Protein AF-A0A2Z6DR80-F1 (afdb_monomer)

Solvent-accessible surface area (backbone atoms only — not comparable to full-atom values): 5304 Å² total; per-residue (Å²): 112,48,61,50,31,75,91,74,31,87,62,40,71,59,52,51,50,58,40,48,41,78,43,68,41,91,54,64,51,45,41,36,27,69,37,48,27,30,34,43,35,34,59,50,98,84,73,43,80,46,78,42,83,45,38,53,78,39,74,48,75,44,62,50,69,46,51,31,28,35,47,74,74,42,84,39,31,30,35,41,57,72,82,88,82,72,77,86,81,72,80,128

Radius of gyration: 14.24 Å; Cα contacts (8 Å, |Δi|>4): 181; chains: 1; bounding box: 32×46×28 Å

Sequence (92 aa):
MLDLCPEKVENYEEKLKNFYTEHIHQDEEIRYCLEGSGYFDVRDKDDRWIRILIKAGDLIILPAGIYHRFTLASAIMLLCTEKWTQSQNNTV

Foldseek 3Di:
DDKQAPVPDDVSVVVQVVQQPWDFAQAKWKKAWQAAKKWKWWQDPVRDTDIDIDGHGDIDIHGHGTTIGMHGPDNITDIDTDDPDDDPPPDD

Structure (mmCIF, N/CA/C/O backbone):
data_AF-A0A2Z6DR80-F1
#
_entry.id   AF-A0A2Z6DR80-F1
#
loop_
_atom_site.group_PDB
_atom_site.id
_atom_site.type_symbol
_atom_site.label_atom_id
_atom_site.label_alt_id
_atom_site.label_comp_id
_atom_site.label_asym_id
_atom_site.label_entity_id
_atom_site.label_seq_id
_atom_site.pdbx_PDB_ins_code
_atom_site.Cartn_x
_atom_site.Cartn_y
_atom_site.Cartn_z
_atom_site.occupancy
_atom_site.B_iso_or_equiv
_atom_site.auth_seq_id
_atom_site.auth_comp_id
_atom_site.auth_asym_id
_atom_site.auth_atom_id
_atom_site.pdbx_PDB_model_num
ATOM 1 N N . MET A 1 1 ? 4.577 12.920 -8.853 1.00 73.31 1 MET A N 1
ATOM 2 C CA . MET A 1 1 ? 4.885 11.580 -9.391 1.00 73.31 1 MET A CA 1
ATOM 3 C C . MET A 1 1 ? 5.972 10.981 -8.521 1.00 73.31 1 MET A C 1
ATOM 5 O O . MET A 1 1 ? 6.963 11.660 -8.282 1.00 73.31 1 MET A O 1
ATOM 9 N N . LEU A 1 2 ? 5.744 9.785 -7.987 1.00 81.56 2 LEU A N 1
ATOM 10 C CA . LEU A 1 2 ? 6.666 9.054 -7.125 1.00 81.56 2 LEU A CA 1
ATOM 11 C C . LEU A 1 2 ? 7.101 7.784 -7.866 1.00 81.56 2 LEU A C 1
ATOM 13 O O . LEU A 1 2 ? 6.288 6.888 -8.071 1.00 81.56 2 LEU A O 1
ATOM 17 N N . ASP A 1 3 ? 8.358 7.736 -8.298 1.00 86.69 3 ASP A N 1
ATOM 18 C CA . ASP A 1 3 ? 8.955 6.589 -8.995 1.00 86.69 3 ASP A CA 1
ATOM 19 C C . ASP A 1 3 ? 9.752 5.771 -7.979 1.00 86.69 3 ASP A C 1
ATOM 21 O O . ASP A 1 3 ? 10.857 6.157 -7.619 1.00 86.69 3 ASP A O 1
ATOM 25 N N . LEU A 1 4 ? 9.168 4.699 -7.442 1.00 83.94 4 LEU A N 1
ATOM 26 C CA . LEU A 1 4 ? 9.827 3.824 -6.478 1.00 83.94 4 LEU A CA 1
ATOM 27 C C . LEU A 1 4 ? 10.666 2.793 -7.225 1.00 83.94 4 LEU A C 1
ATOM 29 O O . LEU A 1 4 ? 10.206 1.694 -7.525 1.00 83.94 4 LEU A O 1
ATOM 33 N N . CYS A 1 5 ? 11.911 3.168 -7.497 1.00 85.31 5 CYS A N 1
ATOM 34 C CA . CYS A 1 5 ? 12.945 2.308 -8.051 1.00 85.31 5 CYS A CA 1
ATOM 35 C C . CYS A 1 5 ? 14.245 2.517 -7.251 1.00 85.31 5 CYS A C 1
ATOM 37 O O . CYS A 1 5 ? 14.603 3.678 -7.012 1.00 85.31 5 CYS A O 1
ATOM 39 N N . PRO A 1 6 ? 14.974 1.446 -6.865 1.00 80.25 6 PRO A N 1
ATOM 40 C CA . PRO A 1 6 ? 16.206 1.556 -6.077 1.00 80.25 6 PRO A CA 1
ATOM 41 C C . PRO A 1 6 ? 17.239 2.523 -6.667 1.00 80.25 6 PRO A C 1
ATOM 43 O O . PRO A 1 6 ? 17.930 3.219 -5.932 1.00 80.25 6 PRO A O 1
ATOM 46 N N . GLU A 1 7 ? 17.320 2.593 -7.997 1.00 82.62 7 GLU A N 1
ATOM 47 C CA . GLU A 1 7 ? 18.297 3.419 -8.718 1.00 82.62 7 GLU A CA 1
ATOM 48 C C . GLU A 1 7 ? 17.867 4.886 -8.864 1.00 82.62 7 GLU A C 1
ATOM 50 O O . GLU A 1 7 ? 18.692 5.745 -9.167 1.00 82.62 7 GLU A O 1
ATOM 55 N N . LYS A 1 8 ? 16.578 5.188 -8.670 1.00 79.19 8 LYS A N 1
ATOM 56 C CA . LYS A 1 8 ? 15.997 6.511 -8.951 1.00 79.19 8 LYS A CA 1
ATOM 57 C C . LYS A 1 8 ? 15.628 7.303 -7.699 1.00 79.19 8 LYS A C 1
ATOM 59 O O . LYS A 1 8 ? 15.307 8.485 -7.801 1.00 79.19 8 LYS A O 1
ATOM 64 N N . VAL A 1 9 ? 15.643 6.670 -6.526 1.00 81.69 9 VAL A N 1
ATOM 65 C CA . VAL A 1 9 ? 15.192 7.277 -5.269 1.00 81.69 9 VAL A CA 1
ATOM 66 C C . VAL A 1 9 ? 16.330 7.345 -4.266 1.00 81.69 9 VAL A C 1
ATOM 68 O O . VAL A 1 9 ? 16.786 6.331 -3.747 1.00 81.69 9 VAL A O 1
ATOM 71 N N . GLU A 1 10 ? 16.716 8.562 -3.892 1.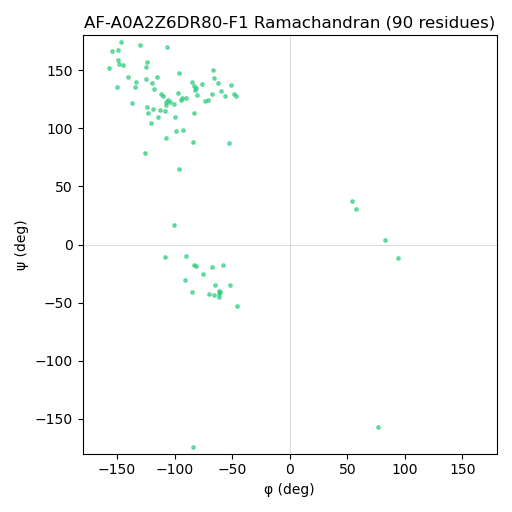00 85.56 10 GLU A N 1
ATOM 72 C CA . GLU A 1 10 ? 17.576 8.767 -2.727 1.00 85.56 10 GLU A CA 1
ATOM 73 C C . GLU A 1 10 ? 16.885 8.280 -1.448 1.00 85.56 10 GLU A C 1
ATOM 75 O O . GLU A 1 10 ? 15.681 8.508 -1.247 1.00 85.56 10 GLU A O 1
ATOM 80 N N . ASN A 1 11 ? 17.664 7.628 -0.583 1.00 86.44 11 ASN A N 1
ATOM 81 C CA . ASN A 1 11 ? 17.215 6.989 0.655 1.00 86.44 11 ASN A CA 1
ATOM 82 C C . ASN A 1 11 ? 16.061 5.997 0.432 1.00 86.44 11 ASN A C 1
ATOM 84 O O . ASN A 1 11 ? 15.144 5.908 1.249 1.00 86.44 11 ASN A O 1
ATOM 88 N N . TYR A 1 12 ? 16.098 5.256 -0.681 1.00 85.12 12 TYR A N 1
ATOM 89 C CA . TYR A 1 12 ? 15.082 4.271 -1.063 1.00 85.12 12 TYR A CA 1
ATOM 90 C C . TYR A 1 12 ? 14.673 3.345 0.093 1.00 85.12 12 TYR A C 1
ATOM 92 O O . TYR A 1 12 ? 13.498 3.278 0.444 1.00 85.12 12 TYR A O 1
ATOM 100 N N . GLU A 1 13 ? 15.648 2.708 0.745 1.00 87.62 13 GLU A N 1
ATOM 101 C CA . GLU A 1 13 ? 15.412 1.783 1.862 1.00 87.62 13 GLU A CA 1
ATOM 102 C C . GLU A 1 13 ? 14.733 2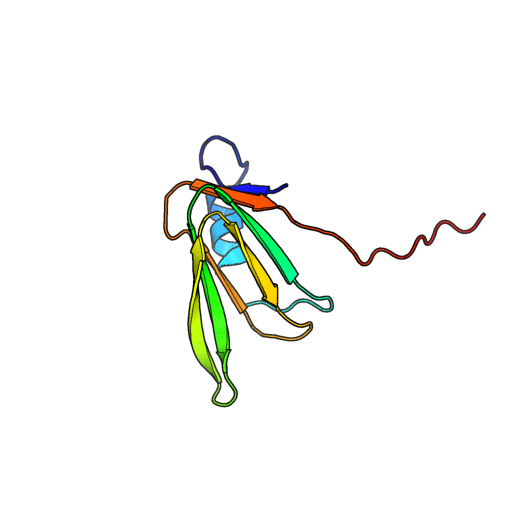.452 3.064 1.00 87.62 13 GLU A C 1
ATOM 104 O O . GLU A 1 13 ? 13.850 1.879 3.697 1.00 87.62 13 GLU A O 1
ATOM 109 N N . GLU A 1 14 ? 15.126 3.683 3.390 1.00 89.81 14 GLU A N 1
ATOM 110 C CA . GLU A 1 14 ? 14.530 4.438 4.493 1.00 89.81 14 GLU A CA 1
ATOM 111 C C . GLU A 1 14 ? 13.095 4.855 4.162 1.00 89.81 14 GLU A C 1
ATOM 113 O O . GLU A 1 14 ? 12.193 4.698 4.983 1.00 89.81 14 GLU A O 1
ATOM 118 N N . LYS A 1 15 ? 12.848 5.309 2.929 1.00 86.94 15 LYS A N 1
ATOM 119 C CA . LYS A 1 15 ? 11.499 5.633 2.455 1.00 86.94 15 LYS A CA 1
ATOM 120 C C . LYS A 1 15 ? 10.587 4.415 2.478 1.00 86.94 15 LYS A C 1
ATOM 122 O O . LYS A 1 15 ? 9.472 4.524 2.976 1.00 86.94 15 LYS A O 1
ATOM 127 N N . LEU A 1 16 ? 11.054 3.258 2.008 1.00 89.62 16 LEU A N 1
ATOM 128 C CA . LEU A 1 16 ? 10.278 2.019 2.080 1.00 89.62 16 LEU A CA 1
ATOM 129 C C . LEU A 1 16 ? 9.948 1.629 3.522 1.00 89.62 16 LEU A C 1
ATOM 131 O O . LEU A 1 16 ? 8.816 1.238 3.801 1.00 89.62 16 LEU A O 1
ATOM 135 N N . LYS A 1 17 ? 10.897 1.781 4.453 1.00 91.62 17 LYS A N 1
ATOM 136 C CA . LYS A 1 17 ? 10.638 1.560 5.884 1.00 91.62 17 LYS A CA 1
ATOM 137 C C . LYS A 1 17 ? 9.583 2.519 6.428 1.00 91.62 17 LYS A C 1
ATOM 139 O O . LYS A 1 17 ? 8.696 2.081 7.158 1.00 91.62 17 LYS A O 1
ATOM 144 N N . ASN A 1 18 ? 9.643 3.793 6.050 1.00 90.31 18 ASN A N 1
ATOM 145 C CA . ASN A 1 18 ? 8.666 4.791 6.479 1.00 90.31 18 ASN A CA 1
ATOM 146 C C . ASN A 1 18 ? 7.271 4.485 5.920 1.00 90.31 18 ASN A C 1
ATOM 148 O O . ASN A 1 18 ? 6.305 4.519 6.672 1.00 90.31 18 ASN A O 1
ATOM 152 N N . PHE A 1 19 ? 7.167 4.104 4.644 1.00 91.81 19 PHE A N 1
ATOM 153 C CA . PHE A 1 19 ? 5.890 3.710 4.044 1.00 91.81 19 PHE A CA 1
ATOM 154 C C . PHE A 1 19 ? 5.305 2.438 4.665 1.00 91.81 19 PHE A C 1
ATOM 156 O O . PHE A 1 19 ? 4.087 2.329 4.793 1.00 91.81 19 PHE A O 1
ATOM 163 N N . TYR A 1 20 ? 6.149 1.484 5.067 1.00 95.12 20 TYR A N 1
ATOM 164 C CA . TYR A 1 20 ? 5.688 0.244 5.692 1.00 95.12 20 TYR A CA 1
ATOM 165 C C . TYR A 1 20 ? 5.378 0.385 7.188 1.00 95.12 20 TYR A C 1
ATOM 167 O O . TYR A 1 20 ? 4.669 -0.444 7.764 1.00 95.12 20 TYR A O 1
ATOM 175 N N . THR A 1 21 ? 5.893 1.430 7.831 1.00 95.62 21 THR A N 1
ATOM 176 C CA . THR A 1 21 ? 5.508 1.770 9.200 1.00 95.62 21 THR A CA 1
ATOM 177 C C . THR A 1 21 ? 4.054 2.227 9.185 1.00 95.62 21 THR A C 1
ATOM 179 O O . THR A 1 21 ? 3.682 3.060 8.368 1.00 95.62 21 THR A O 1
ATOM 182 N N . GLU A 1 22 ? 3.220 1.660 10.055 1.00 95.75 22 GLU A N 1
ATOM 183 C CA . GLU A 1 22 ? 1.810 2.047 10.172 1.00 95.75 22 GLU A CA 1
ATOM 184 C C . GLU A 1 22 ? 1.691 3.550 10.454 1.00 95.75 22 GLU A C 1
ATOM 186 O O . GLU A 1 22 ? 2.326 4.073 11.372 1.00 95.75 22 GLU A O 1
ATOM 191 N N . HIS A 1 23 ? 0.893 4.244 9.645 1.00 95.12 23 HIS A N 1
ATOM 192 C CA . HIS A 1 23 ? 0.692 5.683 9.744 1.00 95.12 23 HIS A CA 1
ATOM 193 C C . HIS A 1 23 ? -0.734 6.083 9.356 1.00 95.12 23 HIS A C 1
ATOM 195 O O . HIS A 1 23 ? -1.568 5.260 8.974 1.00 95.12 23 HIS A O 1
ATOM 201 N N . ILE A 1 24 ? -1.020 7.371 9.532 1.00 94.38 24 ILE A N 1
ATOM 202 C CA . ILE A 1 24 ? -2.324 7.991 9.317 1.00 94.38 24 ILE A CA 1
ATOM 203 C C . ILE A 1 24 ? -2.118 9.359 8.668 1.00 94.38 24 ILE A C 1
ATOM 205 O O . ILE A 1 24 ? -1.164 10.077 8.984 1.00 94.38 24 ILE A O 1
ATOM 209 N N . HIS A 1 25 ? -3.028 9.729 7.776 1.00 90.69 25 HIS A N 1
ATOM 210 C CA . HIS A 1 25 ? -3.059 11.041 7.142 1.00 90.69 25 HIS A CA 1
AT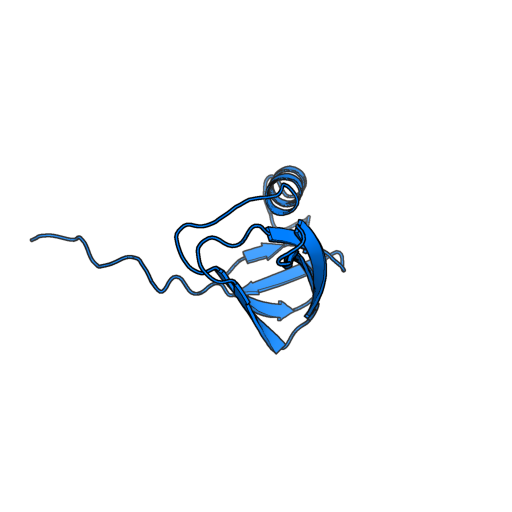OM 211 C C . HIS A 1 25 ? -4.324 11.800 7.559 1.00 90.69 25 HIS A C 1
ATOM 213 O O . HIS A 1 25 ? -5.374 11.195 7.785 1.00 90.69 25 HIS A O 1
ATOM 219 N N . GLN A 1 26 ? -4.205 13.124 7.715 1.00 92.44 26 GLN A N 1
ATOM 220 C CA . GLN A 1 26 ? -5.345 14.009 8.003 1.00 92.44 26 GLN A CA 1
ATOM 221 C C . GLN A 1 26 ? -6.212 14.255 6.764 1.00 92.44 26 GLN A C 1
ATOM 223 O O . GLN A 1 26 ? -7.400 14.531 6.899 1.00 92.44 26 GLN A O 1
ATOM 228 N N . ASP A 1 27 ? -5.614 14.123 5.583 1.00 92.50 27 ASP A N 1
ATOM 229 C CA . ASP A 1 27 ? -6.266 14.176 4.280 1.00 92.50 27 ASP A CA 1
ATOM 230 C C . ASP A 1 27 ? -6.356 12.769 3.669 1.00 92.50 27 ASP A C 1
ATOM 232 O O . ASP A 1 27 ? -5.739 11.817 4.156 1.00 92.50 27 ASP A O 1
ATOM 236 N N . GLU A 1 28 ? -7.112 12.643 2.580 1.00 91.88 28 GLU A N 1
ATOM 237 C CA . GLU A 1 28 ? -7.180 11.414 1.790 1.00 91.88 28 GLU A CA 1
ATOM 238 C C . GLU A 1 28 ? -5.838 11.108 1.107 1.00 91.88 28 GLU A C 1
ATOM 240 O O . GLU A 1 28 ? -5.153 12.003 0.600 1.00 91.88 28 GLU A O 1
ATOM 245 N N . GLU A 1 29 ? -5.482 9.825 1.021 1.00 92.69 29 GLU A N 1
ATOM 246 C CA . GLU A 1 29 ? -4.370 9.377 0.184 1.00 92.69 29 GLU A CA 1
ATOM 247 C C . GLU A 1 29 ? -4.894 8.818 -1.139 1.00 92.69 29 GLU A C 1
ATOM 249 O O . GLU A 1 29 ? -5.478 7.737 -1.199 1.00 92.69 29 GLU A O 1
ATOM 254 N N . ILE A 1 30 ? -4.640 9.562 -2.216 1.00 92.56 30 ILE A N 1
ATOM 255 C CA . ILE A 1 30 ? -5.032 9.204 -3.579 1.00 92.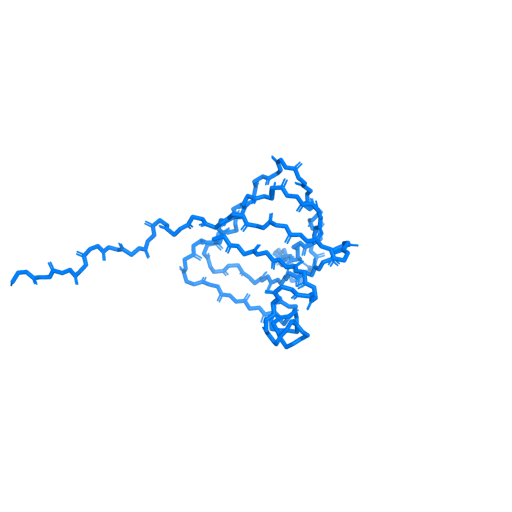56 30 ILE A CA 1
ATOM 256 C C . ILE A 1 30 ? -3.794 8.743 -4.349 1.00 92.56 30 ILE A C 1
ATOM 258 O O . ILE A 1 30 ? -2.785 9.462 -4.442 1.00 92.56 30 ILE A O 1
ATOM 262 N N . ARG A 1 31 ? -3.862 7.531 -4.906 1.00 93.00 31 ARG A N 1
ATOM 263 C CA . ARG A 1 31 ? -2.765 6.900 -5.648 1.00 93.00 31 ARG A CA 1
ATOM 264 C C . ARG A 1 31 ? -3.277 6.234 -6.911 1.00 93.00 31 ARG A C 1
ATOM 266 O O . ARG A 1 31 ? -4.093 5.319 -6.850 1.00 93.00 31 ARG A O 1
ATOM 273 N N . TYR A 1 32 ? -2.733 6.655 -8.046 1.00 93.12 32 TYR A N 1
ATOM 274 C CA . TYR A 1 32 ? -2.937 5.986 -9.325 1.00 93.12 32 TYR A CA 1
ATOM 275 C C . TYR A 1 32 ? -1.657 5.256 -9.729 1.00 93.12 32 TYR A C 1
ATOM 277 O O . TYR A 1 32 ? -0.597 5.876 -9.854 1.00 93.12 32 TYR A O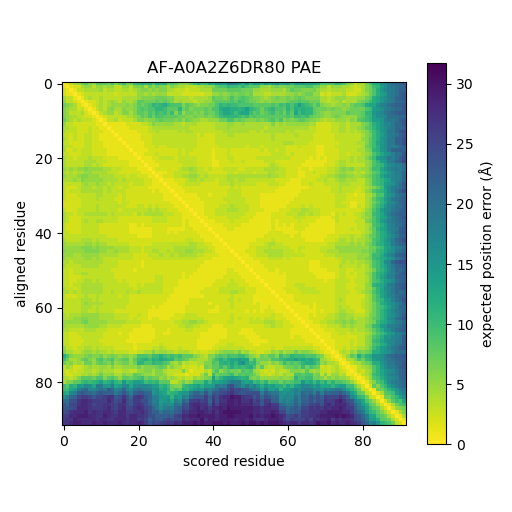 1
ATOM 285 N N . CYS A 1 33 ? -1.738 3.939 -9.898 1.00 93.50 33 CYS A N 1
ATOM 286 C CA . CYS A 1 33 ? -0.593 3.118 -10.266 1.00 93.50 33 CYS A CA 1
ATOM 287 C C . CYS A 1 33 ? -0.392 3.152 -11.779 1.00 93.50 33 CYS A C 1
ATOM 289 O O . CYS A 1 33 ? -1.206 2.632 -12.536 1.00 93.50 33 CYS A O 1
ATOM 291 N N . LEU A 1 34 ? 0.710 3.748 -12.222 1.00 92.00 34 LEU A N 1
ATOM 292 C CA . LEU A 1 34 ? 1.062 3.831 -13.637 1.00 92.00 34 LEU A CA 1
ATOM 293 C C . LEU A 1 34 ? 1.801 2.575 -14.100 1.00 92.00 34 LEU A C 1
ATOM 295 O O . LEU A 1 34 ? 1.515 2.054 -15.173 1.00 92.00 34 LEU A O 1
ATOM 299 N N . GLU A 1 35 ? 2.714 2.065 -13.274 1.00 93.88 35 GLU A N 1
ATOM 300 C CA . GLU A 1 35 ? 3.542 0.895 -13.576 1.00 93.88 35 GLU A CA 1
ATOM 301 C C . GLU A 1 35 ? 3.860 0.112 -12.298 1.00 93.88 35 GLU A C 1
ATOM 303 O O . GLU A 1 35 ? 3.893 0.678 -11.204 1.00 93.88 35 GLU A O 1
ATOM 308 N N . GLY A 1 36 ? 4.143 -1.185 -12.439 1.00 93.81 36 GLY A N 1
ATOM 309 C CA . GLY A 1 36 ? 4.506 -2.055 -11.321 1.00 93.81 36 GLY A CA 1
ATOM 310 C C . GLY A 1 36 ? 3.319 -2.490 -10.462 1.00 93.81 36 GLY A C 1
ATOM 311 O O . GLY A 1 36 ? 2.176 -2.553 -10.927 1.00 93.81 36 GLY A O 1
ATOM 312 N N . SER A 1 37 ? 3.614 -2.859 -9.213 1.00 95.12 37 SER A N 1
ATOM 313 C CA . SER A 1 37 ? 2.615 -3.326 -8.251 1.00 95.12 37 SER A CA 1
ATOM 314 C C . SER A 1 37 ? 3.056 -3.151 -6.796 1.00 95.12 37 SER A C 1
ATOM 316 O O . SER A 1 37 ? 4.247 -3.209 -6.471 1.00 95.12 37 SER A O 1
ATOM 318 N N . GLY A 1 38 ? 2.079 -2.985 -5.907 1.00 95.62 38 GLY A N 1
ATOM 319 C CA . GLY A 1 38 ? 2.292 -2.783 -4.478 1.00 95.62 38 GLY A CA 1
ATOM 320 C C . GLY A 1 38 ? 1.097 -3.222 -3.644 1.00 95.62 38 GLY A C 1
ATOM 321 O O . GLY A 1 38 ? 0.005 -3.454 -4.161 1.00 95.62 38 GLY A O 1
ATOM 322 N N . TYR A 1 39 ? 1.318 -3.338 -2.342 1.00 97.19 39 TYR A N 1
ATOM 323 C CA . TYR A 1 39 ? 0.295 -3.653 -1.362 1.00 97.19 39 TYR A CA 1
ATOM 324 C C . TYR A 1 39 ? 0.032 -2.449 -0.469 1.00 97.19 39 TYR A C 1
ATOM 326 O O . TYR A 1 39 ? 0.963 -1.903 0.124 1.00 97.19 39 TYR A O 1
ATOM 334 N N . PHE A 1 40 ? -1.241 -2.098 -0.327 1.00 97.25 40 PHE A N 1
ATOM 335 C CA . PHE A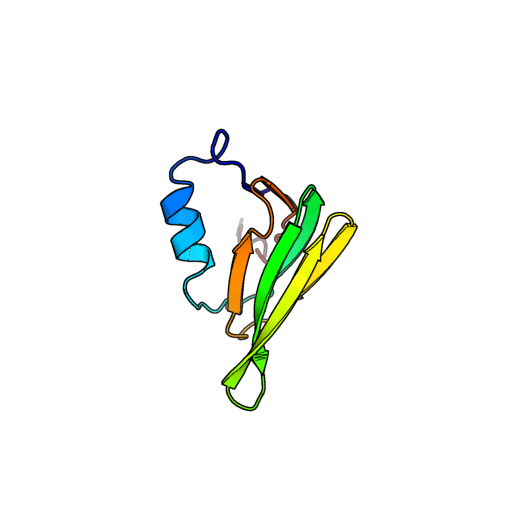 1 40 ? -1.723 -1.267 0.768 1.00 97.25 40 PHE A CA 1
ATOM 336 C C . PHE A 1 40 ? -2.366 -2.180 1.804 1.00 97.25 40 PHE A C 1
ATOM 338 O O . PHE A 1 40 ? -3.309 -2.905 1.490 1.00 97.25 40 PHE A O 1
ATOM 345 N N . ASP A 1 41 ? -1.851 -2.159 3.028 1.00 98.25 41 ASP A N 1
ATOM 346 C CA . ASP A 1 41 ? -2.515 -2.801 4.154 1.00 98.25 41 ASP A CA 1
ATOM 347 C C . ASP A 1 41 ? -3.308 -1.727 4.910 1.00 98.25 41 ASP A C 1
ATOM 349 O O . ASP A 1 41 ? -2.754 -0.678 5.239 1.00 98.25 41 ASP A O 1
ATOM 353 N N . VAL A 1 42 ? -4.584 -1.987 5.192 1.00 97.94 42 VAL A N 1
ATOM 354 C CA . VAL A 1 42 ? -5.474 -1.102 5.966 1.00 97.94 42 VAL A CA 1
ATOM 355 C C . VAL A 1 42 ? -6.073 -1.852 7.153 1.00 97.94 42 VAL A C 1
ATOM 357 O O . VAL A 1 42 ? -6.228 -3.075 7.093 1.00 97.94 42 VAL A O 1
ATOM 360 N N . ARG A 1 43 ? -6.419 -1.139 8.228 1.00 97.25 43 ARG A N 1
ATOM 361 C CA . ARG A 1 43 ? -7.143 -1.727 9.365 1.00 97.25 43 ARG A CA 1
ATOM 362 C C . ARG A 1 43 ? -8.641 -1.817 9.092 1.00 97.25 43 ARG A C 1
ATOM 364 O O . ARG A 1 43 ? -9.253 -0.860 8.616 1.00 97.25 43 ARG A O 1
ATOM 371 N N . ASP A 1 44 ? -9.231 -2.963 9.413 1.00 95.94 44 ASP A N 1
ATOM 372 C CA . ASP A 1 44 ? -10.682 -3.128 9.473 1.00 95.94 44 ASP A CA 1
ATOM 373 C C . ASP A 1 44 ? -11.257 -2.684 10.833 1.00 95.94 44 ASP A C 1
ATOM 375 O O . ASP A 1 44 ? -10.558 -2.140 11.689 1.00 95.94 44 ASP A O 1
ATOM 379 N N . LYS A 1 45 ? -12.561 -2.899 11.037 1.00 94.88 45 LYS A N 1
ATOM 380 C CA . LYS A 1 45 ? -13.255 -2.513 12.279 1.00 94.88 45 LYS A CA 1
ATOM 381 C C . LYS A 1 45 ? -12.821 -3.318 13.510 1.00 94.88 45 LYS A C 1
ATOM 383 O O . LYS A 1 45 ? -13.047 -2.854 14.622 1.00 94.88 45 LYS A O 1
ATOM 388 N N . ASP A 1 46 ? -12.219 -4.487 13.308 1.00 97.31 46 ASP A N 1
ATOM 389 C CA . ASP A 1 46 ? -11.727 -5.383 14.356 1.00 97.31 46 ASP A CA 1
ATOM 390 C C . ASP A 1 46 ? -10.200 -5.243 14.544 1.00 97.31 46 ASP A C 1
ATOM 392 O O . ASP A 1 46 ? -9.563 -6.128 15.120 1.00 97.31 46 ASP A O 1
ATOM 396 N N . ASP A 1 47 ? -9.605 -4.161 14.030 1.00 94.62 47 ASP A N 1
ATOM 397 C CA . ASP A 1 47 ? -8.162 -3.906 14.009 1.00 94.62 47 ASP A CA 1
ATOM 398 C C . ASP A 1 47 ? -7.348 -5.005 13.293 1.00 94.62 47 ASP A C 1
ATOM 400 O O . ASP A 1 47 ? -6.185 -5.261 13.603 1.00 94.62 47 ASP A O 1
ATOM 404 N N . ARG A 1 48 ? -7.921 -5.682 12.294 1.00 97.19 48 ARG A N 1
ATOM 405 C CA . ARG A 1 48 ? -7.204 -6.673 11.476 1.00 97.19 48 ARG A CA 1
ATOM 406 C C . ARG A 1 48 ? -6.692 -6.044 10.191 1.00 97.19 48 ARG A C 1
ATOM 408 O O . ARG A 1 48 ? -7.320 -5.162 9.613 1.00 97.19 48 ARG A O 1
ATOM 415 N N . TRP A 1 49 ? -5.548 -6.535 9.723 1.00 98.06 49 TRP A N 1
ATOM 416 C CA . TRP A 1 49 ? -4.983 -6.114 8.445 1.00 98.06 49 TRP A CA 1
ATOM 417 C C . TRP A 1 49 ? -5.761 -6.709 7.270 1.00 98.06 49 TRP A C 1
ATOM 419 O O . TRP A 1 49 ? -5.838 -7.930 7.124 1.00 98.06 49 TRP A O 1
ATOM 429 N N . ILE A 1 50 ? -6.254 -5.839 6.392 1.00 97.94 50 ILE A N 1
ATOM 430 C CA . ILE A 1 50 ? -6.730 -6.182 5.052 1.00 97.94 50 ILE A CA 1
ATOM 431 C C . ILE A 1 50 ? -5.668 -5.736 4.052 1.00 97.94 50 ILE A C 1
ATOM 433 O O . ILE A 1 50 ? -5.327 -4.558 3.994 1.00 97.94 50 ILE A O 1
ATOM 437 N N . ARG A 1 51 ? -5.164 -6.679 3.252 1.00 98.12 51 ARG A N 1
ATOM 438 C CA . ARG A 1 51 ? -4.173 -6.422 2.203 1.00 98.12 51 ARG A CA 1
ATOM 439 C C . ARG A 1 51 ? -4.845 -6.204 0.855 1.00 98.12 51 ARG A C 1
ATOM 441 O O . ARG A 1 51 ? -5.553 -7.082 0.366 1.00 98.12 51 ARG A O 1
ATOM 448 N N . ILE A 1 52 ? -4.553 -5.073 0.230 1.00 97.44 52 ILE A N 1
ATOM 449 C CA . ILE A 1 52 ? -5.066 -4.668 -1.078 1.00 97.44 52 ILE A CA 1
ATOM 450 C C . ILE A 1 52 ? -3.894 -4.654 -2.059 1.00 97.44 52 ILE A C 1
ATOM 452 O O . ILE A 1 52 ? -2.955 -3.880 -1.890 1.00 97.44 52 ILE A O 1
ATOM 456 N N . LEU A 1 53 ? -3.933 -5.517 -3.076 1.00 96.81 53 LEU A N 1
ATOM 457 C CA . LEU A 1 53 ? -2.988 -5.474 -4.195 1.00 96.81 53 LEU A CA 1
ATOM 458 C C . LEU A 1 53 ? -3.425 -4.395 -5.186 1.00 96.81 53 LEU A C 1
ATOM 460 O O . LEU A 1 53 ? -4.561 -4.421 -5.652 1.00 96.81 53 LEU A O 1
ATOM 464 N N . ILE A 1 54 ? -2.501 -3.511 -5.540 1.00 95.44 54 ILE A N 1
ATOM 465 C CA . ILE A 1 54 ? -2.660 -2.479 -6.563 1.00 95.44 54 ILE A CA 1
ATOM 466 C C . ILE A 1 54 ? -1.634 -2.746 -7.666 1.00 95.44 54 ILE A C 1
ATOM 468 O O . ILE A 1 54 ? -0.459 -2.993 -7.379 1.00 95.44 54 ILE A O 1
ATOM 472 N N . LYS A 1 55 ? -2.065 -2.697 -8.926 1.00 95.62 55 LYS A N 1
ATOM 473 C CA . LYS A 1 55 ? -1.226 -2.857 -10.126 1.00 95.62 55 LYS A CA 1
ATOM 474 C C . LYS A 1 55 ? -1.477 -1.723 -11.123 1.00 95.62 55 LYS A C 1
ATOM 476 O O . LYS A 1 55 ? -2.390 -0.923 -10.952 1.00 95.62 55 LYS A O 1
ATOM 481 N N . ALA A 1 56 ? -0.659 -1.654 -12.172 1.00 95.00 56 ALA A N 1
ATOM 482 C CA . ALA A 1 56 ? -0.808 -0.666 -13.240 1.00 95.00 56 ALA A CA 1
ATOM 483 C C . ALA A 1 56 ? -2.262 -0.554 -13.751 1.00 95.00 56 ALA A C 1
ATOM 485 O O . ALA A 1 56 ? -2.873 -1.558 -14.123 1.00 95.00 56 ALA A O 1
ATOM 486 N N . GLY A 1 57 ? -2.789 0.672 -13.776 1.00 94.56 57 GLY A N 1
ATOM 487 C CA . GLY A 1 57 ? -4.169 1.003 -14.138 1.00 94.56 57 GLY A CA 1
ATOM 488 C C . GLY A 1 57 ? -5.139 1.115 -12.957 1.00 94.56 57 GLY A C 1
ATOM 489 O O . GLY A 1 57 ? -6.243 1.623 -13.143 1.00 94.56 57 GLY A O 1
ATOM 490 N N . ASP A 1 58 ? -4.748 0.697 -11.752 1.00 95.94 58 ASP A N 1
ATOM 491 C CA . ASP A 1 58 ? -5.601 0.795 -10.568 1.00 95.94 58 ASP A CA 1
ATOM 492 C C . ASP A 1 58 ? -5.485 2.179 -9.899 1.00 95.94 58 ASP A C 1
ATOM 494 O O . ASP A 1 58 ? -4.394 2.743 -9.747 1.00 95.94 58 ASP A O 1
ATOM 498 N N . LEU A 1 59 ? -6.628 2.706 -9.451 1.00 94.75 59 LEU A N 1
ATOM 499 C CA . LEU A 1 59 ? -6.752 3.892 -8.602 1.00 94.75 59 LEU A CA 1
ATOM 500 C C . LEU A 1 59 ? -7.226 3.456 -7.213 1.00 94.75 59 LEU A C 1
ATOM 502 O O . LEU A 1 59 ? -8.253 2.788 -7.095 1.00 94.75 59 LEU A O 1
ATOM 506 N N . ILE A 1 60 ? -6.514 3.873 -6.169 1.00 94.62 60 ILE A N 1
ATOM 507 C CA . ILE A 1 60 ? -6.938 3.712 -4.777 1.00 94.62 60 ILE A CA 1
ATOM 508 C C . ILE A 1 60 ? -7.074 5.079 -4.109 1.00 94.62 60 ILE A C 1
ATOM 510 O O . ILE A 1 60 ? -6.252 5.975 -4.313 1.00 94.62 60 ILE A O 1
ATOM 514 N N . ILE A 1 61 ? -8.133 5.219 -3.314 1.00 95.31 61 ILE A N 1
ATOM 515 C CA . ILE A 1 61 ? -8.390 6.369 -2.450 1.00 95.31 61 ILE A CA 1
ATOM 516 C C . ILE A 1 61 ? -8.542 5.819 -1.035 1.00 95.31 61 ILE A C 1
ATOM 518 O O . ILE A 1 61 ? -9.481 5.072 -0.754 1.00 95.31 61 ILE A O 1
ATOM 522 N N . LEU A 1 62 ? -7.599 6.153 -0.159 1.00 94.62 62 LEU A N 1
ATOM 523 C CA . LEU A 1 62 ? -7.678 5.846 1.262 1.00 94.62 62 LEU A CA 1
ATOM 524 C C . LEU A 1 62 ? -8.289 7.046 1.993 1.00 94.62 62 LEU A C 1
ATOM 526 O O . LEU A 1 62 ? -7.778 8.160 1.844 1.00 94.62 62 LEU A O 1
ATOM 530 N N . PRO A 1 63 ? -9.367 6.853 2.772 1.00 94.75 63 PRO A N 1
ATOM 531 C CA . PRO A 1 63 ? -10.023 7.956 3.458 1.00 94.75 63 PRO A CA 1
ATOM 532 C C . PRO A 1 63 ? -9.122 8.558 4.540 1.00 94.75 63 PRO A C 1
ATOM 534 O O . PRO A 1 63 ? -8.335 7.853 5.177 1.00 94.75 63 PRO A O 1
ATOM 537 N N . ALA A 1 64 ? -9.293 9.856 4.792 1.00 94.62 64 ALA A N 1
ATOM 538 C CA . ALA A 1 64 ? -8.657 10.535 5.913 1.00 94.62 64 ALA A CA 1
ATOM 539 C C . ALA A 1 64 ? -8.901 9.776 7.229 1.00 94.62 64 ALA A C 1
ATOM 541 O O . ALA A 1 64 ? -10.012 9.323 7.515 1.00 94.62 64 ALA A O 1
ATOM 542 N N . GLY A 1 65 ? -7.858 9.650 8.044 1.00 93.25 65 GLY A N 1
ATOM 543 C CA . GLY A 1 65 ? -7.957 9.013 9.353 1.00 93.25 65 GLY A CA 1
ATOM 544 C C . GLY A 1 65 ? -7.882 7.478 9.367 1.00 93.25 65 GLY A C 1
ATOM 545 O O . GLY A 1 65 ? -8.013 6.890 10.440 1.00 93.25 65 GLY A O 1
ATOM 546 N N . ILE A 1 66 ? -7.658 6.805 8.232 1.00 95.75 66 ILE A N 1
ATOM 547 C CA . ILE A 1 66 ? -7.445 5.349 8.222 1.00 95.75 66 ILE A CA 1
ATOM 548 C C . ILE A 1 66 ? -5.991 4.993 8.554 1.00 95.75 66 ILE A C 1
ATOM 550 O O . ILE A 1 66 ? -5.056 5.552 7.975 1.00 95.75 66 ILE A O 1
ATOM 554 N N . TYR A 1 67 ? -5.790 4.031 9.458 1.00 96.75 67 TYR A N 1
ATOM 555 C CA . TYR A 1 67 ? -4.475 3.425 9.662 1.00 96.75 67 TYR A CA 1
ATOM 556 C C . TYR A 1 67 ? -4.120 2.543 8.476 1.00 96.75 67 TYR A C 1
ATOM 558 O O . TYR A 1 67 ? -4.869 1.626 8.116 1.00 96.75 67 TYR A O 1
ATOM 566 N N . HIS A 1 68 ? -2.969 2.825 7.877 1.00 97.19 68 HIS A N 1
ATOM 567 C CA . HIS A 1 68 ? -2.495 2.097 6.718 1.00 97.19 68 HIS A CA 1
ATOM 568 C C . HIS A 1 68 ? -0.971 2.038 6.658 1.00 97.19 68 HIS A C 1
ATOM 570 O O . HIS A 1 68 ? -0.254 2.718 7.394 1.00 97.19 68 HIS A O 1
ATOM 576 N N . ARG A 1 69 ? -0.483 1.167 5.780 1.00 97.44 69 ARG A N 1
ATOM 577 C CA . ARG A 1 69 ? 0.921 1.080 5.384 1.00 97.44 69 ARG A CA 1
ATOM 578 C C . ARG A 1 69 ? 1.024 0.593 3.948 1.00 97.44 69 ARG A C 1
ATOM 580 O O . ARG A 1 69 ? 0.122 -0.074 3.440 1.00 97.44 69 ARG A O 1
ATOM 587 N N . PHE A 1 70 ? 2.155 0.871 3.323 1.00 95.94 70 PHE A N 1
ATOM 588 C CA . PHE A 1 70 ? 2.433 0.504 1.946 1.00 95.94 70 PHE A CA 1
ATOM 589 C C . PHE A 1 70 ? 3.728 -0.304 1.835 1.00 95.94 70 PHE A C 1
ATOM 591 O O . PHE A 1 70 ? 4.716 -0.035 2.517 1.00 95.94 70 PHE A O 1
ATOM 598 N N . THR A 1 71 ? 3.737 -1.299 0.951 1.00 95.00 71 THR A N 1
ATOM 599 C CA . THR A 1 71 ? 4.954 -2.016 0.562 1.00 95.00 71 THR A CA 1
ATOM 600 C C . THR A 1 71 ? 4.916 -2.408 -0.907 1.00 95.00 71 THR A C 1
ATOM 602 O O . THR A 1 71 ? 3.852 -2.579 -1.499 1.00 95.00 71 THR A O 1
ATOM 605 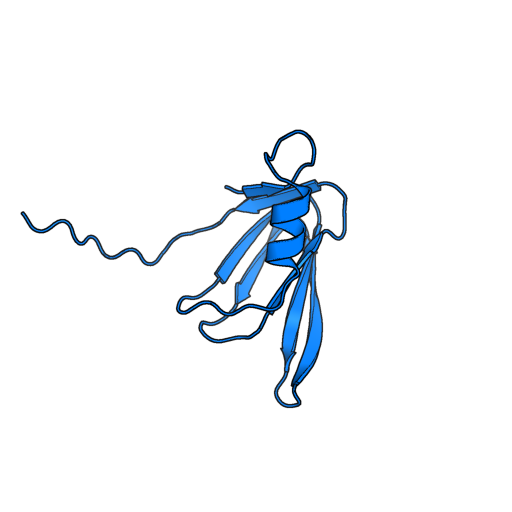N N . LEU A 1 72 ? 6.088 -2.571 -1.507 1.00 93.38 72 LEU A N 1
ATOM 606 C CA . LEU A 1 72 ? 6.210 -3.004 -2.888 1.00 93.38 72 LEU A CA 1
ATOM 607 C C . LEU A 1 72 ? 5.950 -4.509 -3.016 1.00 93.38 72 LEU A C 1
ATOM 609 O O . LEU A 1 72 ? 6.435 -5.309 -2.219 1.00 93.38 72 LEU A O 1
ATOM 613 N N . ALA A 1 73 ? 5.209 -4.896 -4.053 1.00 90.12 73 ALA A N 1
ATOM 614 C CA . ALA A 1 73 ? 5.063 -6.296 -4.446 1.00 90.12 73 ALA A CA 1
ATOM 615 C C . ALA A 1 73 ? 6.135 -6.694 -5.476 1.00 90.12 73 ALA A C 1
ATOM 617 O O . ALA A 1 73 ? 6.583 -7.839 -5.504 1.00 90.12 73 ALA A O 1
ATOM 618 N N . SER A 1 74 ? 6.565 -5.733 -6.298 1.00 82.25 74 SER A N 1
ATOM 619 C CA . SER A 1 74 ? 7.635 -5.850 -7.291 1.00 82.25 74 SER A CA 1
ATOM 620 C C . SER A 1 74 ? 8.712 -4.793 -7.059 1.00 82.25 74 SER A C 1
ATOM 622 O O . SER A 1 74 ? 8.433 -3.742 -6.501 1.00 82.25 74 SER A O 1
ATOM 624 N N . ALA A 1 75 ? 9.933 -5.028 -7.546 1.00 77.31 75 ALA A N 1
ATOM 625 C CA . ALA A 1 75 ? 11.077 -4.136 -7.318 1.00 77.31 75 ALA A CA 1
ATOM 626 C C . ALA A 1 75 ? 10.889 -2.682 -7.803 1.00 77.31 75 ALA A C 1
ATOM 628 O O . ALA A 1 75 ? 11.654 -1.811 -7.401 1.00 77.31 75 ALA A O 1
ATOM 629 N N . ILE A 1 76 ? 9.911 -2.429 -8.680 1.00 81.50 76 ILE A N 1
ATOM 630 C CA . ILE A 1 76 ? 9.622 -1.111 -9.248 1.00 81.50 76 ILE A CA 1
ATOM 631 C C . ILE A 1 76 ? 8.115 -0.849 -9.175 1.00 81.50 76 ILE A C 1
ATOM 633 O O . ILE A 1 76 ? 7.316 -1.757 -9.439 1.00 81.50 76 ILE A O 1
ATOM 637 N N . MET A 1 77 ? 7.735 0.386 -8.837 1.00 86.38 77 MET A N 1
ATOM 638 C CA . MET A 1 77 ? 6.367 0.896 -8.955 1.00 86.38 77 MET A CA 1
ATOM 639 C C . MET A 1 77 ? 6.363 2.405 -9.217 1.00 86.38 77 MET A C 1
ATOM 641 O O . MET A 1 77 ? 7.058 3.158 -8.536 1.00 86.38 77 MET A O 1
ATOM 645 N N . LEU A 1 78 ? 5.538 2.856 -10.163 1.00 83.19 78 LEU A N 1
ATOM 646 C CA . LEU A 1 78 ? 5.339 4.274 -10.461 1.00 83.19 78 LEU A CA 1
ATOM 647 C C . LEU A 1 78 ? 3.953 4.712 -9.988 1.00 83.19 78 LEU A C 1
ATOM 649 O O . LEU A 1 78 ? 2.932 4.275 -10.521 1.00 83.19 78 LEU A O 1
ATOM 653 N N . LEU A 1 79 ? 3.921 5.603 -9.001 1.00 84.44 79 LEU A N 1
ATOM 654 C CA . LEU A 1 79 ? 2.698 6.149 -8.426 1.00 84.44 79 LEU A CA 1
ATOM 655 C C . LEU A 1 79 ? 2.502 7.603 -8.857 1.00 84.44 79 LEU A C 1
ATOM 657 O O . LEU A 1 79 ? 3.324 8.486 -8.587 1.00 84.44 79 LEU A O 1
ATOM 661 N N . CYS A 1 80 ? 1.368 7.882 -9.493 1.00 81.38 80 CYS A N 1
ATOM 662 C CA . CYS A 1 80 ? 0.875 9.243 -9.605 1.00 81.38 80 CYS A CA 1
ATOM 663 C C . CYS A 1 80 ? 0.122 9.610 -8.324 1.00 81.3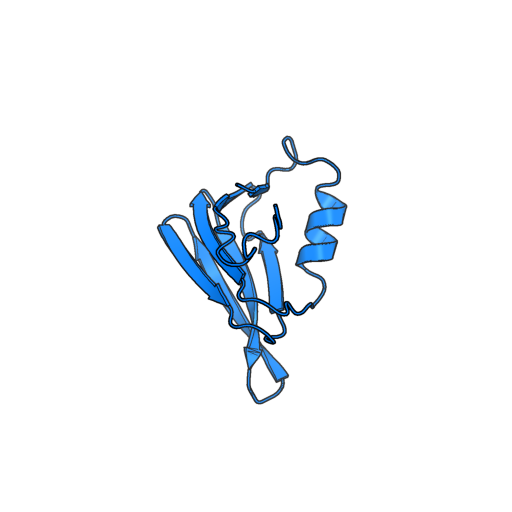8 80 CYS A C 1
ATOM 665 O O . CYS A 1 80 ? -0.652 8.823 -7.779 1.00 81.38 80 CYS A O 1
ATOM 667 N N . THR A 1 81 ? 0.379 10.817 -7.839 1.00 75.62 81 THR A N 1
ATOM 668 C CA . THR A 1 81 ? -0.200 11.356 -6.613 1.00 75.62 81 THR A CA 1
ATOM 669 C C . THR A 1 81 ? -0.879 12.663 -6.986 1.00 75.62 81 THR A C 1
ATOM 671 O O . THR A 1 81 ? -0.188 13.582 -7.436 1.0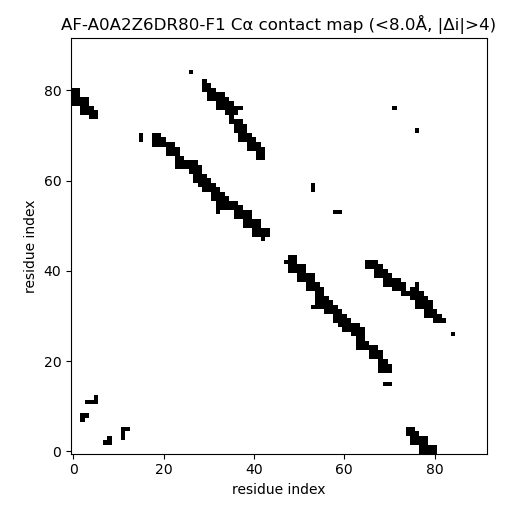0 75.62 81 THR A O 1
ATOM 674 N N . GLU A 1 82 ? -2.188 12.772 -6.801 1.00 59.41 82 GLU A N 1
ATOM 675 C CA . GLU A 1 82 ? -2.863 14.065 -6.892 1.00 59.41 82 GLU A CA 1
ATOM 676 C C . GLU A 1 82 ? -2.880 14.705 -5.502 1.00 59.41 82 GLU A C 1
ATOM 678 O O . GLU A 1 82 ? -3.298 14.087 -4.526 1.00 59.41 82 GLU A O 1
ATOM 683 N N . LYS A 1 83 ? -2.380 15.940 -5.393 1.00 50.22 83 LYS A N 1
ATOM 684 C CA . LYS A 1 83 ? -2.606 16.787 -4.218 1.00 50.22 83 LYS A CA 1
ATOM 685 C C . LYS A 1 83 ? -3.847 17.633 -4.509 1.00 50.22 83 LYS A C 1
ATOM 687 O O . LYS A 1 83 ? -3.716 18.638 -5.199 1.00 50.22 83 LYS A O 1
ATOM 692 N N . TRP A 1 84 ? -5.026 17.244 -4.021 1.00 45.22 84 TRP A N 1
ATOM 693 C CA . TRP A 1 84 ? -6.248 18.059 -4.163 1.00 45.22 84 TRP A CA 1
ATOM 694 C C . TRP A 1 84 ? -6.482 19.052 -3.013 1.00 45.22 84 TRP A C 1
ATOM 696 O O . TRP A 1 84 ? -7.297 19.959 -3.160 1.00 45.22 84 TRP A O 1
ATOM 706 N N . THR A 1 85 ? -5.731 18.979 -1.910 1.00 43.28 85 THR A N 1
ATOM 707 C CA . THR A 1 85 ? -5.858 19.921 -0.784 1.00 43.28 85 THR A CA 1
ATOM 708 C C . THR A 1 85 ? -4.523 20.578 -0.419 1.00 43.28 85 THR A C 1
ATOM 710 O O . THR A 1 85 ? -3.866 20.271 0.566 1.00 43.28 85 THR A O 1
ATOM 713 N N . GLN A 1 86 ? -4.127 21.579 -1.202 1.00 39.31 86 GLN A N 1
ATOM 714 C CA . GLN A 1 86 ? -3.651 22.820 -0.592 1.00 39.31 86 GLN A CA 1
ATOM 715 C C . GLN A 1 86 ? -4.567 23.917 -1.106 1.00 39.31 86 GLN A C 1
ATOM 717 O O . GLN A 1 86 ? -4.481 24.321 -2.266 1.00 39.31 86 GLN A O 1
ATOM 722 N N . SER A 1 87 ? -5.477 24.376 -0.243 1.00 38.75 87 SER A N 1
ATOM 723 C CA . SER A 1 87 ? -6.114 25.668 -0.441 1.00 38.75 87 SER A CA 1
ATOM 724 C C . SER A 1 87 ? -5.015 26.683 -0.735 1.00 38.75 87 SER A C 1
ATOM 726 O O . SER A 1 87 ? -4.026 26.763 -0.004 1.00 38.75 87 SER A O 1
ATOM 728 N N . GLN A 1 88 ? -5.198 27.439 -1.808 1.00 42.69 88 GLN A N 1
ATOM 729 C CA . GLN A 1 88 ? -4.477 28.668 -2.096 1.00 42.69 88 GLN A CA 1
ATOM 730 C C . GLN A 1 88 ? -4.575 29.607 -0.878 1.00 42.69 88 GLN A C 1
ATOM 732 O O . GLN A 1 88 ? -5.474 30.434 -0.810 1.00 42.69 88 GLN A O 1
ATOM 737 N N . ASN A 1 89 ? -3.664 29.486 0.089 1.00 39.09 89 ASN A N 1
ATOM 738 C CA . ASN A 1 89 ? -3.399 30.533 1.073 1.00 39.09 89 ASN A CA 1
ATOM 739 C C . ASN A 1 89 ? -2.203 31.345 0.575 1.00 39.09 89 ASN A C 1
ATOM 741 O O . ASN A 1 89 ? -1.138 31.338 1.181 1.00 39.09 89 ASN A O 1
ATOM 745 N N . ASN A 1 90 ? -2.398 32.031 -0.550 1.00 35.53 90 ASN A N 1
ATOM 746 C CA . ASN A 1 90 ? -1.661 33.252 -0.843 1.00 35.53 90 ASN A CA 1
ATOM 747 C C . ASN A 1 90 ? -2.649 34.401 -0.673 1.00 35.53 90 ASN A C 1
ATOM 749 O O . ASN A 1 90 ? -3.388 34.756 -1.590 1.00 35.53 90 ASN A O 1
ATOM 753 N N . THR A 1 91 ? -2.690 34.940 0.541 1.00 38.12 91 THR A N 1
ATOM 754 C CA . THR A 1 91 ? -3.223 36.275 0.787 1.00 38.12 91 THR A CA 1
ATOM 755 C C . THR A 1 91 ? -2.390 37.267 -0.024 1.00 38.12 91 THR A C 1
ATOM 757 O O . THR A 1 91 ? -1.160 37.184 -0.019 1.00 38.12 91 THR A O 1
ATOM 760 N N . VAL A 1 92 ? -3.077 38.153 -0.745 1.00 44.03 92 VAL A N 1
ATOM 761 C CA . VAL A 1 92 ? -2.509 39.367 -1.351 1.00 44.03 92 VAL A CA 1
ATOM 762 C C . VAL A 1 92 ? -1.987 40.291 -0.255 1.00 44.03 92 VAL A C 1
ATOM 764 O O . VAL A 1 92 ? -2.644 40.337 0.813 1.00 44.03 92 VAL A O 1
#

Secondary structure (DSSP, 8-state):
-EEE-TTT-TTHHHHHHHHHS-B--SS-EEEEEEEEEEEEEEE-TTS-EEEEEEETT-EEEEPTT--EEEEEEEEEEEEE------------

Mean predicted aligned error: 6.66 Å

Nearest PDB structures (foldseek):
  4qgn-assembly1_A  TM=9.462E-01  e=1.066E-08  Homo sapiens
  5i93-assembly1_A  TM=9.434E-01  e=2.029E-08  Mus musculus
  4qgm-assembly1_A  TM=9.239E-01  e=6.997E-06  Bacillus anthracis str. 'Ames Ancestor'
  5u58-assembly1_C  TM=8.769E-01  e=1.202E-03  Pseudomonas syringae
  4met-assembly1_A  TM=7.487E-01  e=1.846E-03  Bacillus subtilis subsp. subtilis str. 168

Organism: Vigna mungo (NCBI:txid3915)

InterPro domains:
  IPR004313 Acireductone dioxygenase ARD family [PF03079] (3-74)
  IPR004313 Acireductone dioxygenase ARD family [PTHR23418] (2-75)
  IPR004313 Acireductone dioxygenase ARD family [cd02232] (1-72)
  IPR011051 RmlC-like cupin domain superfamily [SSF51182] (4-75)
  IPR014710 RmlC-like jelly roll fold [G3DSA:2.60.120.10] (1-91)

pLDDT: mean 85.68, std 16.77, range [35.53, 98.25]